Protein AF-A0A0F9QMS9-F1 (afdb_monomer_lite)

Structure (mmCIF, N/CA/C/O backbone):
data_AF-A0A0F9QMS9-F1
#
_entry.id   AF-A0A0F9QMS9-F1
#
loop_
_atom_site.group_PDB
_atom_site.id
_atom_site.type_symbol
_atom_site.label_atom_id
_atom_site.label_alt_id
_atom_site.label_comp_id
_atom_site.label_asym_id
_atom_site.label_entity_id
_atom_site.label_seq_id
_atom_site.pdbx_PDB_ins_code
_atom_site.Cartn_x
_atom_site.Cartn_y
_atom_site.Cartn_z
_atom_site.occupancy
_atom_site.B_iso_or_equiv
_atom_site.auth_seq_id
_atom_site.auth_comp_id
_atom_site.auth_asym_id
_atom_site.auth_atom_id
_atom_site.pdbx_PDB_model_num
ATOM 1 N N . MET A 1 1 ? -20.097 -9.982 4.541 1.00 57.62 1 MET A N 1
ATOM 2 C CA . MET A 1 1 ? -19.693 -8.576 4.740 1.00 57.62 1 MET A CA 1
ATOM 3 C C . MET A 1 1 ? -19.908 -7.858 3.417 1.00 57.62 1 MET A C 1
ATOM 5 O O . MET A 1 1 ? -19.430 -8.368 2.412 1.00 57.62 1 MET A O 1
ATOM 9 N N . ILE A 1 2 ? -20.714 -6.796 3.379 1.00 72.06 2 ILE A N 1
ATOM 10 C CA . ILE A 1 2 ? -20.927 -5.998 2.160 1.00 72.06 2 ILE A CA 1
ATOM 11 C C . ILE A 1 2 ? -19.911 -4.859 2.218 1.00 72.06 2 ILE A C 1
ATOM 13 O O . ILE A 1 2 ? -19.981 -4.033 3.122 1.00 72.06 2 ILE A O 1
ATOM 17 N N . TRP A 1 3 ? -18.944 -4.862 1.304 1.00 75.62 3 TRP A N 1
ATOM 18 C CA . TRP A 1 3 ? -17.959 -3.789 1.175 1.00 75.62 3 TRP A CA 1
ATOM 19 C C . TRP A 1 3 ? -18.649 -2.514 0.692 1.00 75.62 3 TRP A C 1
ATOM 21 O O . TRP A 1 3 ? -19.423 -2.561 -0.267 1.00 75.62 3 TRP A O 1
ATOM 31 N N . VAL A 1 4 ? -18.381 -1.391 1.357 1.00 80.38 4 VAL A N 1
ATOM 32 C CA . VAL A 1 4 ? -19.067 -0.114 1.090 1.00 80.38 4 VAL A CA 1
ATOM 33 C C . VAL A 1 4 ? -18.431 0.615 -0.098 1.00 80.38 4 VAL A C 1
ATOM 35 O O . VAL A 1 4 ? -19.108 1.348 -0.817 1.00 80.38 4 VAL A O 1
ATOM 38 N N . PHE A 1 5 ? -17.137 0.386 -0.341 1.00 91.19 5 PHE A N 1
ATOM 39 C CA . PHE A 1 5 ? -16.358 1.088 -1.357 1.00 91.19 5 PHE A CA 1
ATOM 40 C C . PHE A 1 5 ? -15.208 0.216 -1.881 1.00 91.19 5 PHE A C 1
ATOM 42 O O . PHE A 1 5 ? -14.622 -0.549 -1.117 1.00 91.19 5 PHE A O 1
ATOM 49 N N . LYS A 1 6 ? -14.884 0.323 -3.178 1.00 95.00 6 LYS A N 1
ATOM 50 C CA . LYS A 1 6 ? -13.800 -0.430 -3.837 1.00 95.00 6 LYS A CA 1
ATOM 51 C C . LYS A 1 6 ? -12.712 0.518 -4.320 1.00 95.00 6 LYS A C 1
ATOM 53 O O . LYS A 1 6 ? -13.025 1.483 -5.015 1.00 95.00 6 LYS A O 1
ATOM 58 N 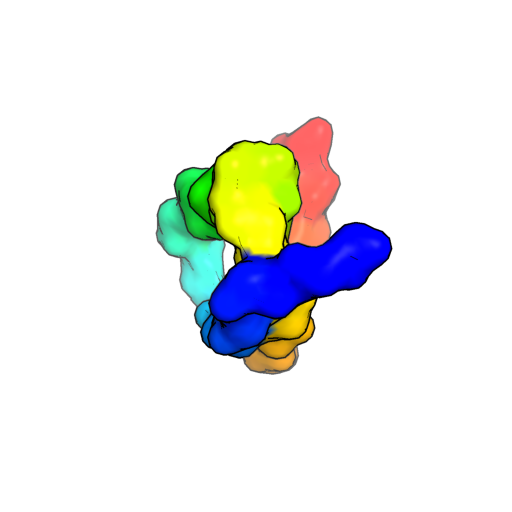N . LEU A 1 7 ? -11.451 0.222 -4.007 1.00 96.75 7 LEU A N 1
ATOM 59 C CA . LEU A 1 7 ? -10.317 1.072 -4.368 1.00 96.75 7 LEU A CA 1
ATOM 60 C C . LEU A 1 7 ? -9.126 0.258 -4.892 1.00 96.75 7 LEU A C 1
ATOM 62 O O . LEU A 1 7 ? -8.786 -0.799 -4.364 1.00 96.75 7 LEU A O 1
ATOM 66 N N . ILE A 1 8 ? -8.478 0.774 -5.940 1.00 97.19 8 ILE A N 1
ATOM 67 C CA . ILE A 1 8 ? -7.210 0.243 -6.451 1.00 97.19 8 ILE A CA 1
ATOM 68 C C . ILE A 1 8 ? -6.076 1.133 -5.942 1.00 97.19 8 ILE A C 1
ATOM 70 O O . ILE A 1 8 ? -6.084 2.338 -6.188 1.00 97.19 8 ILE A O 1
ATOM 74 N N . TRP A 1 9 ? -5.094 0.536 -5.268 1.00 96.69 9 TRP A N 1
ATOM 75 C CA . TRP A 1 9 ? -3.928 1.231 -4.726 1.00 96.69 9 TRP A CA 1
ATOM 76 C C . TRP A 1 9 ? -2.668 0.854 -5.507 1.00 96.69 9 TRP A C 1
ATOM 78 O O . TRP A 1 9 ? -2.184 -0.277 -5.434 1.00 96.69 9 TRP A O 1
ATOM 88 N N . GLY A 1 10 ? -2.147 1.797 -6.293 1.00 95.75 10 GLY A N 1
ATOM 89 C CA . GLY A 1 10 ? -0.952 1.597 -7.109 1.00 95.75 10 GLY A CA 1
ATOM 90 C C . GLY A 1 10 ? 0.322 2.041 -6.398 1.00 95.75 10 GLY A C 1
ATOM 91 O O . GLY A 1 10 ? 0.431 3.202 -6.016 1.00 95.75 10 GLY A O 1
ATOM 92 N N . ILE A 1 11 ? 1.308 1.148 -6.277 1.00 94.44 11 ILE A N 1
ATOM 93 C CA . ILE A 1 11 ? 2.634 1.469 -5.725 1.00 94.44 11 ILE A CA 1
ATOM 94 C C . ILE A 1 11 ? 3.695 1.368 -6.827 1.00 94.44 11 ILE A C 1
ATOM 96 O O . ILE A 1 11 ? 3.789 0.371 -7.551 1.00 94.44 11 ILE A O 1
ATOM 100 N N . THR A 1 12 ? 4.517 2.409 -6.938 1.00 93.38 12 THR A N 1
ATOM 101 C CA . THR A 1 12 ? 5.645 2.507 -7.877 1.00 93.38 12 THR A CA 1
ATOM 102 C C . THR A 1 12 ? 6.985 2.365 -7.141 1.00 93.38 12 THR A C 1
ATOM 104 O O . THR A 1 12 ? 7.029 1.966 -5.983 1.00 93.38 12 THR A O 1
ATOM 107 N N . GLY A 1 13 ? 8.109 2.647 -7.804 1.00 90.81 13 GLY A N 1
ATOM 108 C CA . GLY A 1 13 ? 9.464 2.377 -7.303 1.00 90.81 13 GLY A CA 1
ATOM 109 C C . GLY A 1 13 ? 10.041 3.344 -6.267 1.00 90.81 13 GLY A C 1
ATOM 110 O O . GLY A 1 13 ? 11.259 3.365 -6.114 1.00 90.81 13 GLY A O 1
ATOM 111 N N . THR A 1 14 ? 9.234 4.155 -5.582 1.00 89.25 14 THR A N 1
ATOM 112 C CA . THR A 1 14 ? 9.735 5.009 -4.492 1.00 89.25 14 THR A CA 1
ATOM 113 C C . THR A 1 14 ? 9.462 4.373 -3.132 1.00 89.25 14 THR A C 1
ATOM 115 O O . THR A 1 14 ? 8.379 3.852 -2.887 1.00 89.25 14 THR A O 1
ATOM 118 N N . GLY A 1 15 ? 10.455 4.406 -2.240 1.00 88.00 15 GLY A N 1
ATOM 119 C CA . GLY A 1 15 ? 10.286 4.010 -0.836 1.00 88.00 15 GLY A CA 1
ATOM 120 C C . GLY A 1 15 ? 9.765 5.141 0.055 1.00 88.00 15 GLY A C 1
ATOM 121 O O . GLY A 1 15 ? 9.532 4.924 1.241 1.00 88.00 15 GLY A O 1
ATOM 122 N N . TYR A 1 16 ? 9.614 6.348 -0.496 1.00 90.62 16 TYR A N 1
ATOM 123 C CA . TYR A 1 16 ? 9.117 7.505 0.238 1.00 90.62 16 TYR A CA 1
ATOM 124 C C . TYR A 1 16 ? 7.666 7.275 0.675 1.00 90.62 16 TYR A C 1
ATOM 126 O O . TYR A 1 16 ? 6.826 6.932 -0.154 1.00 90.62 16 TYR A O 1
ATOM 134 N N . LEU A 1 17 ? 7.393 7.462 1.969 1.00 91.38 17 LEU A N 1
ATOM 135 C CA . LEU A 1 17 ? 6.085 7.258 2.605 1.00 91.38 17 LEU A CA 1
ATOM 136 C C . LEU A 1 17 ? 5.508 5.836 2.475 1.00 91.38 17 LEU A C 1
ATOM 138 O O . LEU A 1 17 ? 4.298 5.640 2.584 1.00 91.38 17 LEU A O 1
ATOM 142 N N . LEU A 1 18 ? 6.344 4.822 2.212 1.00 92.25 18 LEU A N 1
ATOM 143 C CA . LEU A 1 18 ? 5.852 3.457 2.008 1.00 92.25 18 LEU A CA 1
ATOM 144 C C . LEU A 1 18 ? 5.187 2.890 3.269 1.00 92.25 18 LEU A C 1
ATOM 146 O O . LEU A 1 18 ? 4.196 2.174 3.160 1.00 92.25 18 LEU A O 1
ATOM 150 N N . GLN A 1 19 ? 5.710 3.212 4.454 1.00 91.94 19 GLN A N 1
ATOM 151 C CA . GLN A 1 19 ? 5.137 2.727 5.708 1.00 91.94 19 GLN A CA 1
ATOM 152 C C . GLN A 1 19 ? 3.787 3.375 5.985 1.00 91.94 19 GLN A C 1
ATOM 154 O O . GLN A 1 19 ? 2.813 2.681 6.234 1.00 91.94 19 GLN A O 1
ATOM 159 N N . GLU A 1 20 ? 3.738 4.693 5.866 1.00 95.31 20 GLU A N 1
ATOM 160 C CA . GLU A 1 20 ? 2.555 5.520 6.043 1.00 95.31 20 GLU A CA 1
ATOM 161 C C . GLU A 1 20 ? 1.465 5.115 5.044 1.00 95.31 20 GLU A C 1
ATOM 163 O O . GLU A 1 20 ? 0.295 5.007 5.399 1.00 95.31 20 GLU A O 1
ATOM 168 N N . SER A 1 21 ? 1.855 4.797 3.804 1.00 95.00 21 SER A N 1
ATOM 169 C CA . SER A 1 21 ? 0.951 4.244 2.797 1.00 95.00 21 SER A CA 1
ATOM 170 C C . SER A 1 21 ? 0.405 2.870 3.194 1.00 95.00 21 SER A C 1
ATOM 172 O O . SER A 1 21 ? -0.768 2.607 2.945 1.00 95.00 21 SER A O 1
ATOM 174 N N . ILE A 1 22 ? 1.227 1.984 3.768 1.00 93.62 22 ILE A N 1
ATOM 175 C CA . ILE A 1 22 ? 0.782 0.662 4.235 1.00 93.62 22 ILE A CA 1
ATOM 176 C C . ILE A 1 22 ? -0.160 0.798 5.430 1.00 93.62 22 ILE A C 1
ATOM 178 O O . ILE A 1 22 ? -1.190 0.127 5.459 1.00 93.62 22 ILE A O 1
ATOM 182 N N . ASP A 1 23 ? 0.163 1.667 6.383 1.00 96.00 23 ASP A N 1
ATOM 183 C CA . ASP A 1 23 ? -0.652 1.887 7.577 1.00 96.00 23 ASP A CA 1
ATOM 184 C C . ASP A 1 23 ? -2.024 2.463 7.205 1.00 96.00 23 ASP A C 1
ATOM 186 O O . ASP A 1 23 ? -3.043 1.953 7.665 1.00 96.00 23 ASP A O 1
ATOM 190 N N . LEU A 1 24 ? -2.071 3.412 6.264 1.00 97.00 24 LEU A N 1
ATOM 191 C CA . LEU A 1 24 ? -3.330 3.941 5.740 1.00 97.00 24 LEU A CA 1
ATOM 192 C C . LEU A 1 24 ? -4.155 2.877 4.997 1.00 97.00 24 LEU A C 1
ATOM 194 O O . LEU A 1 24 ? -5.371 2.815 5.162 1.00 97.00 24 LEU A O 1
ATOM 198 N N . MET A 1 25 ? -3.524 2.011 4.192 1.00 95.94 25 MET A N 1
ATOM 199 C CA . MET A 1 25 ? -4.243 0.903 3.541 1.00 95.94 25 MET A CA 1
ATOM 200 C C . MET A 1 25 ? -4.903 -0.025 4.569 1.00 95.94 25 MET A C 1
ATOM 202 O O . MET A 1 25 ? -6.024 -0.482 4.347 1.00 95.94 25 MET A O 1
ATOM 206 N N . ARG A 1 26 ? -4.229 -0.282 5.696 1.00 95.19 26 ARG A N 1
ATOM 207 C CA . ARG A 1 26 ? -4.776 -1.104 6.781 1.00 95.19 26 ARG A CA 1
ATOM 208 C C . ARG A 1 26 ? -5.944 -0.423 7.479 1.00 95.19 26 ARG A C 1
ATOM 210 O O . ARG A 1 26 ? -6.980 -1.061 7.616 1.00 95.19 26 ARG A O 1
ATOM 217 N N . GLU A 1 27 ? -5.808 0.853 7.832 1.00 96.75 27 GLU A N 1
ATOM 218 C CA . GLU A 1 27 ? -6.886 1.654 8.432 1.00 96.75 27 GLU A CA 1
ATOM 219 C C . GLU A 1 27 ? -8.151 1.617 7.553 1.00 96.75 27 GLU A C 1
ATOM 221 O O . GLU A 1 27 ? -9.244 1.299 8.018 1.00 96.75 27 GLU A O 1
ATOM 226 N N . LEU A 1 28 ? -8.007 1.822 6.238 1.00 95.38 28 LEU A N 1
ATOM 227 C CA . LEU A 1 28 ? -9.128 1.778 5.289 1.00 95.38 28 LEU A 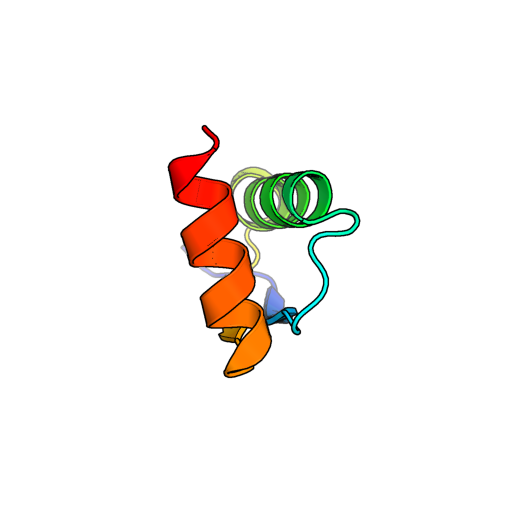CA 1
ATOM 228 C C . LEU A 1 28 ? -9.834 0.410 5.238 1.00 95.38 28 LEU A C 1
ATOM 230 O O . LEU A 1 28 ? -11.059 0.351 5.091 1.00 95.38 28 LEU A O 1
ATOM 234 N N . GLN A 1 29 ? -9.084 -0.687 5.347 1.00 93.00 29 GLN A N 1
ATOM 235 C CA . GLN A 1 29 ? -9.647 -2.040 5.359 1.00 93.00 29 GLN A CA 1
ATOM 236 C C . GLN A 1 29 ? -10.304 -2.399 6.692 1.00 93.00 29 GLN A C 1
ATOM 238 O O . GLN A 1 29 ? -11.397 -2.968 6.691 1.00 93.00 29 GLN A O 1
ATOM 243 N N . GLU A 1 30 ? -9.629 -2.102 7.802 1.00 93.06 30 GLU A N 1
ATOM 244 C CA . GLU A 1 30 ? -10.018 -2.521 9.150 1.00 93.06 30 GLU A CA 1
ATOM 245 C C . GLU A 1 30 ? -11.166 -1.651 9.696 1.00 93.06 30 GLU A C 1
ATOM 247 O O . GLU A 1 30 ? -12.140 -2.197 10.220 1.00 93.06 30 GLU A O 1
ATOM 252 N N . ASP A 1 31 ? -11.119 -0.331 9.480 1.00 95.31 31 ASP A N 1
ATOM 253 C CA . ASP A 1 31 ? -12.018 0.621 10.149 1.00 95.31 31 ASP A CA 1
ATOM 254 C C . ASP A 1 31 ? -13.143 1.158 9.248 1.00 95.31 31 ASP A C 1
ATOM 256 O O . ASP A 1 31 ? -14.208 1.540 9.738 1.00 95.31 31 ASP A O 1
ATOM 260 N N . TYR A 1 32 ? -12.949 1.158 7.923 1.00 93.19 32 TYR A N 1
ATOM 261 C CA . TYR A 1 32 ? -13.888 1.781 6.974 1.00 93.19 32 TYR A CA 1
ATOM 262 C C . TYR A 1 32 ? -14.555 0.802 5.996 1.00 93.19 32 TYR A C 1
ATOM 264 O O . TYR A 1 32 ? -15.389 1.213 5.185 1.00 93.19 32 TYR A O 1
ATOM 272 N N . GLY A 1 33 ? -14.230 -0.495 6.055 1.00 91.88 33 GLY A N 1
ATOM 273 C CA . GLY A 1 33 ? -14.857 -1.512 5.203 1.00 91.88 33 GLY A CA 1
ATOM 274 C C . GLY A 1 33 ? -14.606 -1.299 3.705 1.00 91.88 33 GLY A C 1
ATOM 275 O O . GLY A 1 33 ? -15.500 -1.552 2.883 1.00 91.88 33 GLY A O 1
ATOM 276 N N . VAL A 1 34 ? -13.408 -0.816 3.352 1.00 95.62 34 VAL A N 1
ATOM 277 C CA . VAL A 1 34 ? -12.958 -0.631 1.966 1.00 95.62 34 VAL A CA 1
ATOM 278 C C . VAL A 1 34 ? -12.367 -1.931 1.418 1.00 95.62 34 VAL A C 1
ATOM 280 O O . VAL A 1 34 ? -11.485 -2.539 2.021 1.00 95.62 34 VAL A O 1
ATOM 283 N N . ASP A 1 35 ? -12.820 -2.338 0.235 1.00 95.44 35 ASP A N 1
ATOM 284 C CA . ASP A 1 35 ? -12.242 -3.441 -0.537 1.00 95.44 35 ASP A CA 1
ATOM 285 C C . ASP A 1 35 ? -11.074 -2.916 -1.386 1.00 95.44 35 ASP A C 1
ATOM 287 O O . ASP A 1 35 ? -11.268 -2.176 -2.359 1.00 95.44 35 ASP A O 1
ATOM 291 N N . LEU A 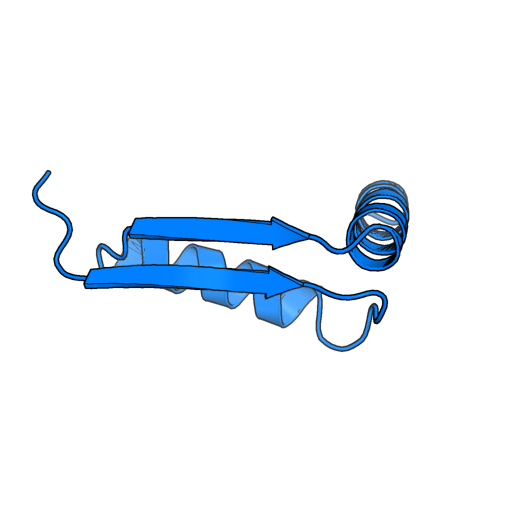1 36 ? -9.852 -3.253 -0.969 1.00 96.00 36 LEU A N 1
ATOM 292 C CA . LEU A 1 36 ? -8.604 -2.772 -1.557 1.00 96.00 36 LEU A CA 1
ATOM 293 C C . LEU A 1 36 ? -7.971 -3.809 -2.489 1.00 96.00 36 LEU A C 1
ATOM 295 O O . LEU A 1 36 ? -7.662 -4.929 -2.086 1.00 96.00 36 LEU A O 1
ATOM 299 N N . THR A 1 37 ? -7.663 -3.393 -3.718 1.00 96.94 37 THR A N 1
ATOM 300 C CA . THR A 1 37 ? -6.796 -4.138 -4.643 1.00 96.94 37 THR A CA 1
ATOM 301 C C . THR A 1 37 ? -5.473 -3.403 -4.820 1.00 96.94 37 THR A C 1
ATOM 303 O O . THR A 1 37 ? -5.441 -2.290 -5.340 1.00 96.94 37 THR A O 1
ATOM 306 N N . VAL A 1 38 ? -4.364 -4.030 -4.429 1.00 95.75 38 VAL A N 1
ATOM 307 C CA . VAL A 1 38 ? -3.025 -3.439 -4.564 1.00 95.75 38 VAL A CA 1
ATOM 308 C C . VAL A 1 38 ? -2.380 -3.884 -5.874 1.00 95.75 38 VAL A C 1
ATOM 310 O O . VAL A 1 38 ? -2.290 -5.080 -6.153 1.00 95.75 38 VAL A O 1
ATOM 313 N N . ILE A 1 39 ? -1.888 -2.925 -6.659 1.00 97.00 39 ILE A N 1
ATOM 314 C CA . ILE A 1 39 ? -1.110 -3.180 -7.877 1.00 97.00 39 ILE A CA 1
ATOM 315 C C . ILE A 1 39 ? 0.283 -2.572 -7.749 1.00 97.00 39 ILE A C 1
ATOM 317 O O . ILE A 1 39 ? 0.459 -1.473 -7.226 1.00 97.00 39 ILE A O 1
ATOM 321 N N . LEU A 1 40 ? 1.290 -3.295 -8.232 1.00 95.75 40 LEU A N 1
ATOM 322 C CA . LEU A 1 40 ? 2.691 -2.905 -8.109 1.00 95.75 40 LEU A CA 1
ATOM 323 C C . LE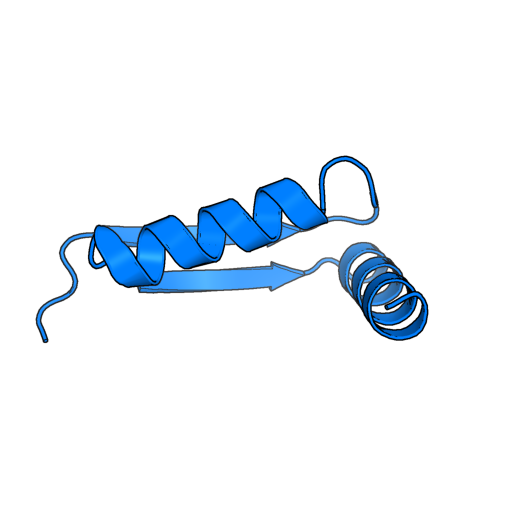U A 1 40 ? 3.321 -2.770 -9.492 1.00 95.75 40 LEU A C 1
ATOM 325 O O . LEU A 1 40 ? 3.163 -3.660 -10.331 1.00 95.75 40 LEU A O 1
ATOM 329 N N . SER A 1 41 ? 4.102 -1.710 -9.709 1.00 96.88 41 SER A N 1
ATOM 330 C CA . SER A 1 41 ? 5.064 -1.709 -10.817 1.00 96.88 41 SER A CA 1
ATOM 331 C C . SER A 1 41 ? 6.194 -2.711 -10.541 1.00 96.88 41 SER A C 1
ATOM 333 O O . SER A 1 41 ? 6.388 -3.164 -9.406 1.00 96.88 41 SER A O 1
ATOM 335 N N . LYS A 1 42 ? 6.989 -3.042 -11.566 1.00 95.94 42 LYS A N 1
ATOM 336 C CA . LYS A 1 42 ? 8.185 -3.886 -11.404 1.00 95.94 42 LYS A CA 1
ATOM 337 C C . LYS A 1 42 ? 9.137 -3.311 -10.345 1.00 95.94 42 LYS A C 1
ATOM 339 O O . LYS A 1 42 ? 9.655 -4.046 -9.505 1.00 95.94 42 LYS A O 1
ATOM 344 N N . GLU A 1 43 ? 9.335 -1.999 -10.368 1.00 95.44 43 GLU A N 1
ATOM 345 C CA . GLU A 1 43 ? 10.181 -1.245 -9.444 1.00 95.44 43 GLU A CA 1
ATOM 346 C C . GLU A 1 43 ? 9.547 -1.171 -8.051 1.00 95.44 43 GLU A C 1
ATOM 348 O O . GLU A 1 43 ? 10.243 -1.369 -7.057 1.00 95.44 43 GLU A O 1
ATOM 353 N N . GLY A 1 44 ? 8.226 -0.975 -7.958 1.00 94.69 44 GLY A N 1
ATOM 354 C CA . GLY A 1 44 ? 7.511 -0.996 -6.677 1.00 94.69 44 GLY A CA 1
ATOM 355 C C . GLY A 1 44 ? 7.605 -2.348 -5.975 1.00 94.69 44 GLY A C 1
ATOM 356 O O . GLY A 1 44 ? 7.893 -2.421 -4.780 1.00 94.69 44 GLY A O 1
ATOM 357 N N . ALA A 1 45 ? 7.492 -3.443 -6.731 1.00 94.25 45 ALA A N 1
ATOM 358 C CA . ALA A 1 45 ? 7.712 -4.785 -6.203 1.00 94.25 45 ALA A CA 1
ATOM 359 C C . ALA A 1 45 ? 9.152 -4.992 -5.699 1.00 94.25 45 ALA A C 1
ATOM 361 O O . ALA A 1 45 ? 9.360 -5.716 -4.723 1.00 94.25 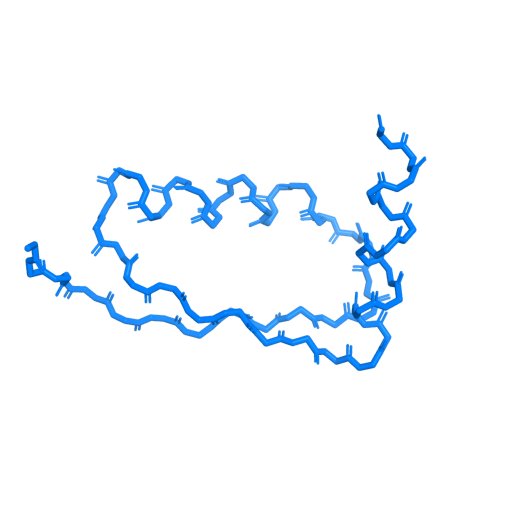45 ALA A O 1
ATOM 362 N N . ALA A 1 46 ? 10.151 -4.371 -6.338 1.00 94.19 46 ALA A N 1
ATOM 363 C CA . ALA A 1 46 ? 11.528 -4.412 -5.855 1.00 94.19 46 ALA A CA 1
ATOM 364 C C . ALA A 1 46 ? 11.663 -3.660 -4.522 1.00 94.19 46 ALA A C 1
ATOM 366 O O . ALA A 1 46 ? 12.147 -4.245 -3.554 1.00 94.19 46 ALA A O 1
ATOM 367 N N . VAL A 1 47 ? 11.183 -2.416 -4.438 1.00 92.62 47 VAL A N 1
ATOM 368 C CA . VAL A 1 47 ? 11.270 -1.593 -3.218 1.00 92.62 47 VAL A CA 1
ATOM 369 C C . VAL A 1 47 ? 10.578 -2.252 -2.030 1.00 92.62 47 VAL A C 1
ATOM 371 O O . VAL A 1 47 ? 11.178 -2.348 -0.962 1.00 92.62 47 VAL A O 1
ATOM 374 N N . ILE A 1 48 ? 9.367 -2.786 -2.207 1.00 91.12 48 ILE A N 1
ATOM 375 C CA . ILE A 1 48 ? 8.640 -3.464 -1.121 1.00 91.12 48 ILE A CA 1
ATOM 376 C C . ILE A 1 48 ? 9.413 -4.684 -0.603 1.00 91.12 48 ILE A C 1
ATOM 378 O O . ILE A 1 48 ? 9.471 -4.918 0.606 1.00 91.12 48 ILE A O 1
ATOM 382 N N . LYS A 1 49 ? 10.050 -5.459 -1.493 1.00 90.31 49 LYS A N 1
ATOM 383 C CA . LYS A 1 49 ? 10.888 -6.601 -1.084 1.00 90.31 49 LYS A CA 1
ATOM 384 C C . LYS A 1 49 ? 12.082 -6.163 -0.242 1.00 90.31 49 LYS A C 1
ATOM 386 O O . LYS A 1 49 ? 12.428 -6.869 0.702 1.00 90.31 49 LYS A O 1
ATOM 391 N N . TRP A 1 50 ? 12.711 -5.038 -0.582 1.00 86.81 50 TRP A N 1
ATOM 392 C CA . TRP A 1 50 ? 13.794 -4.464 0.218 1.00 86.81 50 TRP A CA 1
ATOM 393 C C . TRP A 1 50 ? 13.280 -3.957 1.563 1.00 86.81 50 TRP A C 1
ATOM 395 O O . TRP A 1 50 ? 13.865 -4.284 2.589 1.00 86.81 50 TRP A O 1
ATO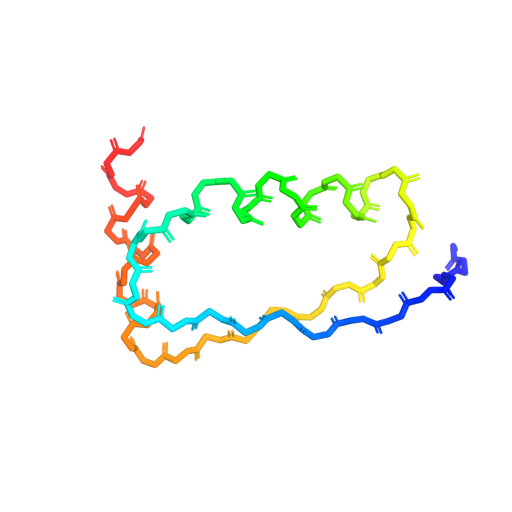M 405 N N . TYR A 1 51 ? 12.145 -3.259 1.572 1.00 84.19 51 TYR A N 1
ATOM 406 C CA . TYR A 1 51 ? 11.525 -2.747 2.791 1.00 84.19 51 TYR A CA 1
ATOM 407 C C . TYR A 1 51 ? 11.210 -3.858 3.801 1.00 84.19 51 TYR A C 1
ATOM 409 O O . TYR A 1 51 ? 11.580 -3.756 4.966 1.00 84.19 51 TYR A O 1
ATOM 417 N N . LYS A 1 52 ? 10.621 -4.972 3.343 1.00 79.38 52 LYS A N 1
ATOM 418 C CA . LYS A 1 52 ? 10.328 -6.139 4.192 1.00 79.38 52 LYS A CA 1
ATOM 419 C C . LYS A 1 52 ? 11.580 -6.796 4.790 1.00 79.38 52 LYS A C 1
ATOM 421 O O . LYS A 1 52 ? 11.457 -7.490 5.783 1.00 79.38 52 LYS A O 1
ATOM 426 N N . LYS A 1 53 ? 12.757 -6.641 4.174 1.00 73.94 53 LYS A N 1
ATOM 427 C CA . LYS A 1 53 ? 14.022 -7.189 4.698 1.00 73.94 53 LYS A CA 1
ATOM 428 C C . LYS A 1 53 ? 14.720 -6.261 5.695 1.00 73.94 53 LYS A C 1
ATOM 430 O O . LYS A 1 53 ? 15.619 -6.714 6.392 1.00 73.94 53 LYS A O 1
ATOM 435 N N . LEU A 1 54 ? 14.375 -4.973 5.691 1.00 61.38 54 LEU A N 1
ATOM 436 C CA . LEU A 1 54 ? 14.931 -3.963 6.598 1.00 61.38 54 LEU A CA 1
ATOM 437 C C . LEU A 1 54 ? 14.173 -3.888 7.935 1.00 61.38 54 LEU A C 1
ATOM 439 O O . LEU A 1 54 ? 14.660 -3.251 8.865 1.00 61.38 54 LEU A O 1
ATOM 443 N N . LYS A 1 55 ? 12.999 -4.522 8.013 1.00 54.44 55 LYS A N 1
ATOM 444 C CA . LYS A 1 55 ? 12.210 -4.752 9.227 1.00 54.44 55 LYS A CA 1
ATOM 445 C C . LYS A 1 55 ? 12.284 -6.219 9.624 1.00 54.44 55 LYS A C 1
ATOM 447 O O . LYS A 1 55 ? 12.247 -6.476 10.843 1.00 54.44 55 LYS A O 1
#

pLDDT: mean 90.27, std 9.72, range [54.44, 97.19]

Radius of gyration: 12.3 Å; chains: 1; bounding box: 36×16×22 Å

Organism: NCBI:txid412755

Foldseek 3Di:
DDQPEEDEAEFEQDPPCVVVVVVVVCCCVPPVRYHYHYDYDPNRVVSVVVVVVVD

InterPro domains:
  IPR003382 Flavoprotein [PF02441] (6-49)
  IPR036551 Flavin prenyltransferase-like [G3DSA:3.40.50.1950] (5-55)
  IPR036551 Flavin prenyltransferase-like [SSF52507] (5-52)

Secondary structure (DSSP, 8-state):
---SEEEEEEE-S--TTHHHHHHHHHHHHHTS-EEEEEEE-HHHHHHHHHHHHH-

Sequence (55 aa):
MIWVFKLIWGITGTGYLLQESIDLMRELQEDYGVDLTVILSKEGAAVIKWYKKLK